Protein AF-A0A6J6RSV5-F1 (afdb_monomer)

Solvent-accessible surface area (backbone atoms only — not comparable to full-atom values): 4514 Å² total; per-residue (Å²): 102,61,68,55,23,74,78,31,91,92,37,81,51,74,37,73,92,78,70,44,68,80,88,51,73,50,76,53,97,93,45,73,46,70,59,52,71,67,62,48,46,55,53,51,52,50,52,52,56,50,36,74,78,33,78,88,51,86,80,77,79,78,80,79,74,82,82,128

Structure (mmCIF, N/CA/C/O backbone):
data_AF-A0A6J6RSV5-F1
#
_entry.id   AF-A0A6J6RSV5-F1
#
loop_
_atom_site.group_PDB
_atom_site.id
_atom_site.type_symbol
_atom_site.label_atom_id
_atom_site.label_alt_id
_atom_site.label_comp_id
_atom_site.label_asym_id
_atom_site.label_entity_id
_atom_site.label_seq_id
_atom_site.pdbx_PDB_ins_code
_atom_site.Cartn_x
_atom_site.Cartn_y
_atom_site.Cartn_z
_atom_site.occupancy
_atom_site.B_iso_or_equiv
_atom_site.auth_seq_id
_atom_site.auth_comp_id
_atom_site.auth_asym_id
_atom_site.auth_atom_id
_atom_site.pdbx_PDB_model_num
ATOM 1 N N . MET A 1 1 ? 1.635 4.070 0.248 1.00 81.50 1 MET A N 1
ATOM 2 C CA . MET A 1 1 ? 2.679 3.028 0.361 1.00 81.50 1 MET A CA 1
ATOM 3 C C . MET A 1 1 ? 3.542 2.956 -0.886 1.00 81.50 1 MET A C 1
ATOM 5 O O . MET A 1 1 ? 4.733 3.112 -0.713 1.00 81.50 1 MET A O 1
ATOM 9 N N . TYR A 1 2 ? 2.997 2.777 -2.101 1.00 90.44 2 TYR A N 1
ATOM 10 C CA . TYR A 1 2 ? 3.830 2.684 -3.316 1.00 90.44 2 TYR A CA 1
ATOM 11 C C . TYR A 1 2 ? 4.770 3.889 -3.494 1.00 90.44 2 TYR A C 1
ATOM 13 O O . TYR A 1 2 ? 5.971 3.698 -3.543 1.00 90.44 2 TYR A O 1
ATOM 21 N N . ASP A 1 3 ? 4.235 5.112 -3.481 1.00 91.81 3 ASP A N 1
ATOM 22 C CA . ASP A 1 3 ? 5.044 6.330 -3.695 1.00 91.81 3 ASP A CA 1
ATOM 23 C C . ASP A 1 3 ? 6.098 6.520 -2.610 1.00 91.81 3 ASP A C 1
ATOM 25 O O . ASP A 1 3 ? 7.249 6.806 -2.895 1.00 91.81 3 ASP A O 1
ATOM 29 N N . ALA A 1 4 ? 5.717 6.253 -1.360 1.00 93.56 4 ALA A N 1
ATOM 30 C CA . ALA A 1 4 ? 6.656 6.279 -0.249 1.00 93.56 4 ALA A CA 1
ATOM 31 C C . ALA A 1 4 ? 7.808 5.280 -0.450 1.00 93.56 4 ALA A C 1
ATOM 33 O O . ALA A 1 4 ? 8.943 5.610 -0.155 1.00 93.56 4 ALA A O 1
ATOM 34 N N . ALA A 1 5 ? 7.529 4.081 -0.966 1.00 94.44 5 ALA A N 1
ATOM 35 C CA . ALA A 1 5 ? 8.560 3.088 -1.257 1.00 94.44 5 ALA A CA 1
ATOM 36 C C . ALA A 1 5 ? 9.429 3.431 -2.478 1.00 94.44 5 ALA A C 1
ATOM 38 O O . ALA A 1 5 ? 10.554 2.953 -2.574 1.00 94.44 5 ALA A O 1
ATOM 39 N N . ASP A 1 6 ? 8.898 4.214 -3.417 1.00 91.25 6 ASP A N 1
ATOM 40 C CA . ASP A 1 6 ? 9.629 4.687 -4.598 1.00 91.25 6 ASP A CA 1
ATOM 41 C C . ASP A 1 6 ? 10.661 5.760 -4.207 1.00 91.25 6 ASP A C 1
ATOM 43 O O . ASP A 1 6 ? 11.799 5.739 -4.673 1.00 91.25 6 ASP A O 1
ATOM 47 N N . ASP A 1 7 ? 10.284 6.645 -3.279 1.00 93.31 7 ASP A N 1
ATOM 48 C CA . ASP A 1 7 ? 11.107 7.779 -2.846 1.00 93.31 7 ASP A CA 1
ATOM 49 C C . ASP A 1 7 ? 12.008 7.482 -1.626 1.00 93.31 7 ASP A C 1
ATOM 51 O O . ASP A 1 7 ? 13.015 8.163 -1.418 1.00 93.31 7 ASP A O 1
ATOM 55 N N . ASP A 1 8 ? 11.669 6.486 -0.798 1.00 96.31 8 ASP A N 1
ATOM 56 C CA . ASP A 1 8 ? 12.388 6.144 0.436 1.00 96.31 8 ASP A CA 1
ATOM 57 C C . ASP A 1 8 ? 12.782 4.660 0.492 1.00 96.31 8 ASP A C 1
ATOM 59 O O . ASP A 1 8 ? 11.962 3.771 0.715 1.00 96.31 8 ASP A O 1
ATOM 63 N N . SER A 1 9 ? 14.089 4.402 0.401 1.00 95.69 9 SER A N 1
ATOM 64 C CA . SER A 1 9 ? 14.673 3.055 0.477 1.00 95.69 9 SER A CA 1
ATOM 65 C C . SER A 1 9 ? 14.389 2.290 1.779 1.00 95.69 9 SER A C 1
ATOM 67 O O . SER A 1 9 ? 14.513 1.064 1.799 1.00 95.69 9 SER A O 1
ATOM 69 N N . ALA A 1 10 ? 14.029 2.978 2.871 1.00 96.88 10 ALA A N 1
ATOM 70 C CA . ALA A 1 10 ? 13.647 2.330 4.125 1.00 96.88 10 ALA A CA 1
ATOM 71 C C . ALA A 1 10 ? 12.193 1.817 4.110 1.00 96.88 10 ALA A C 1
ATOM 73 O O . ALA A 1 10 ? 11.801 1.042 4.988 1.00 96.88 10 ALA A O 1
ATOM 74 N N . THR A 1 11 ? 11.406 2.201 3.102 1.00 95.75 11 THR A N 1
ATOM 75 C CA . THR A 1 11 ? 10.014 1.797 2.924 1.00 95.75 11 THR A CA 1
ATOM 76 C C . THR A 1 11 ? 9.907 0.729 1.832 1.00 95.75 11 THR A C 1
ATOM 78 O O . THR A 1 11 ? 10.159 0.966 0.658 1.00 95.75 11 THR A O 1
ATOM 81 N N . GLY A 1 12 ? 9.496 -0.484 2.207 1.00 94.19 12 GLY A N 1
ATOM 82 C CA . GLY A 1 12 ? 9.306 -1.579 1.252 1.00 94.19 12 GLY A CA 1
ATOM 83 C C . GLY A 1 12 ? 8.037 -1.421 0.407 1.00 94.19 12 GLY A C 1
ATOM 84 O O . GLY A 1 12 ? 6.936 -1.275 0.945 1.00 94.19 12 GLY A O 1
ATOM 85 N N . GLY A 1 13 ? 8.181 -1.502 -0.917 1.00 94.94 13 GLY A N 1
ATOM 86 C CA . GLY A 1 13 ? 7.060 -1.594 -1.855 1.00 94.94 13 GLY A CA 1
ATOM 87 C C . GLY A 1 13 ? 6.472 -3.012 -1.940 1.00 94.94 13 GLY A C 1
ATOM 88 O O . GLY A 1 13 ? 7.000 -3.943 -1.330 1.00 94.94 13 GLY A O 1
ATOM 89 N N . PRO A 1 14 ? 5.379 -3.212 -2.700 1.00 96.38 14 PRO A N 1
ATOM 90 C CA . PRO A 1 14 ? 4.858 -4.550 -2.977 1.00 96.38 14 PRO A CA 1
ATOM 91 C C . PRO A 1 14 ? 5.884 -5.423 -3.724 1.00 96.38 14 PRO A C 1
ATOM 93 O O . PRO A 1 14 ? 6.329 -5.060 -4.812 1.00 96.38 14 PRO A O 1
ATOM 96 N N . ASP A 1 15 ? 6.213 -6.599 -3.187 1.00 95.88 15 ASP A N 1
ATOM 97 C CA . ASP A 1 15 ? 7.070 -7.598 -3.841 1.00 95.88 15 ASP A CA 1
ATOM 98 C C . ASP A 1 15 ? 6.183 -8.684 -4.464 1.00 95.88 15 ASP A C 1
ATOM 100 O O . ASP A 1 15 ? 5.792 -9.662 -3.822 1.00 95.88 15 ASP A O 1
ATOM 104 N N . VAL A 1 16 ? 5.831 -8.493 -5.738 1.00 93.56 16 VAL A N 1
ATOM 105 C CA . VAL A 1 16 ? 4.940 -9.401 -6.480 1.00 93.56 16 VAL A CA 1
ATOM 106 C C . VAL A 1 16 ? 5.594 -10.766 -6.715 1.00 93.56 16 VAL A C 1
ATOM 108 O O . VAL A 1 16 ? 4.903 -11.783 -6.692 1.00 93.56 16 VAL A O 1
ATOM 111 N N . ALA A 1 17 ? 6.919 -10.809 -6.892 1.00 94.81 17 ALA A N 1
ATOM 112 C CA . ALA A 1 17 ? 7.649 -12.049 -7.149 1.00 94.81 17 ALA A CA 1
ATOM 113 C C . ALA A 1 17 ? 7.618 -12.985 -5.934 1.00 94.81 17 ALA A C 1
ATOM 115 O O . ALA A 1 17 ? 7.482 -14.199 -6.087 1.00 94.81 17 ALA A O 1
ATOM 116 N N . ARG A 1 18 ? 7.705 -12.421 -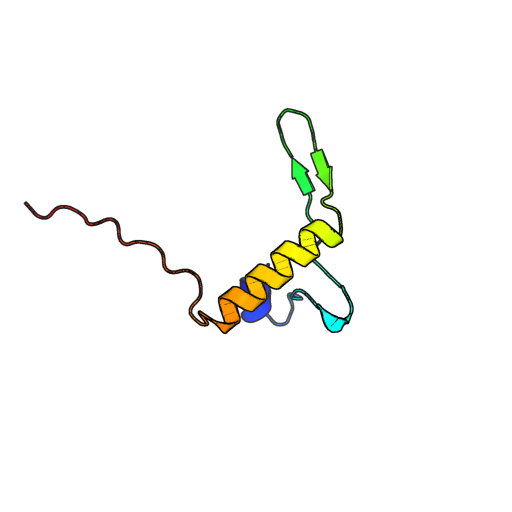4.725 1.00 97.19 18 ARG A N 1
ATOM 117 C CA . ARG A 1 18 ? 7.620 -13.170 -3.462 1.00 97.19 18 ARG A CA 1
ATOM 118 C C . ARG A 1 18 ? 6.228 -13.167 -2.832 1.00 97.19 18 ARG A C 1
ATOM 120 O O . ARG A 1 18 ? 6.049 -13.792 -1.791 1.00 97.19 18 ARG A O 1
ATOM 127 N N . ARG A 1 19 ? 5.253 -12.490 -3.450 1.00 96.19 19 ARG A N 1
ATOM 128 C CA . ARG A 1 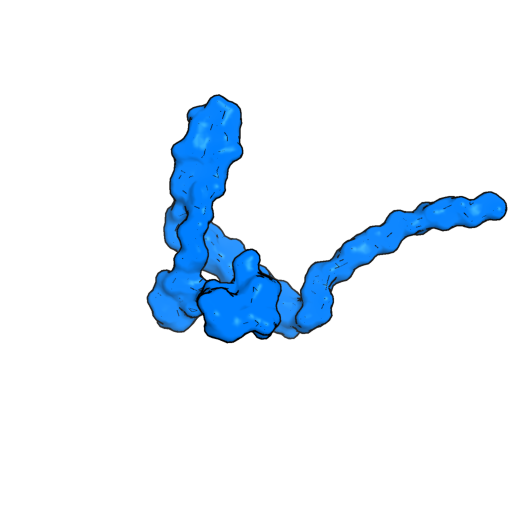19 ? 3.903 -12.252 -2.910 1.00 96.19 19 ARG A CA 1
ATOM 129 C C . ARG A 1 19 ? 3.906 -11.621 -1.508 1.00 96.19 19 ARG A C 1
ATOM 131 O O . ARG A 1 19 ? 3.173 -12.060 -0.623 1.00 96.19 19 ARG A O 1
ATOM 138 N N . ILE A 1 20 ? 4.720 -10.592 -1.299 1.00 97.19 20 ILE A N 1
ATOM 139 C CA . ILE A 1 20 ? 4.750 -9.837 -0.040 1.00 97.19 20 ILE A CA 1
ATOM 140 C C . ILE A 1 20 ? 4.084 -8.480 -0.276 1.00 97.19 20 ILE A C 1
ATOM 142 O O . ILE A 1 20 ? 4.516 -7.700 -1.124 1.00 97.19 20 ILE A O 1
ATOM 146 N N . PHE A 1 21 ? 3.021 -8.203 0.478 1.00 97.00 21 PHE A N 1
ATOM 147 C CA . PHE A 1 21 ? 2.152 -7.038 0.298 1.00 97.00 21 PHE A CA 1
ATOM 148 C C . PHE A 1 21 ? 1.955 -6.281 1.622 1.00 97.00 21 PHE A C 1
ATOM 150 O O . PHE A 1 21 ? 2.094 -6.877 2.695 1.00 97.00 21 PHE A O 1
ATOM 157 N N . PRO A 1 22 ? 1.609 -4.980 1.588 1.00 96.94 22 PRO A N 1
ATOM 158 C CA . PRO A 1 22 ? 1.255 -4.250 2.801 1.00 96.94 22 PRO A CA 1
ATOM 159 C C . PRO A 1 22 ? 0.011 -4.853 3.466 1.00 96.94 22 PRO A C 1
ATOM 161 O O . PRO A 1 22 ? -0.930 -5.273 2.800 1.00 96.94 22 PRO A O 1
ATOM 164 N N . THR A 1 23 ? -0.041 -4.850 4.797 1.00 97.06 23 THR A N 1
ATOM 165 C CA . THR A 1 23 ? -1.267 -5.231 5.513 1.00 97.06 23 THR A CA 1
ATOM 166 C C . THR A 1 23 ? -2.238 -4.056 5.553 1.00 97.06 23 THR A C 1
ATOM 168 O O . THR A 1 23 ? -1.873 -2.963 5.981 1.00 97.06 23 THR A O 1
ATOM 171 N N . VAL A 1 24 ? -3.489 -4.292 5.154 1.00 97.88 24 VAL A N 1
ATOM 172 C CA . VAL A 1 24 ? -4.535 -3.262 5.094 1.00 97.88 24 VAL A CA 1
ATOM 173 C C . VAL A 1 24 ? -5.733 -3.683 5.938 1.00 97.88 24 VAL A C 1
ATOM 175 O O . VAL A 1 24 ? -6.200 -4.817 5.844 1.00 97.88 24 VAL A O 1
ATOM 178 N N . HIS A 1 25 ? -6.241 -2.757 6.749 1.00 98.19 25 HIS A N 1
ATOM 179 C CA . HIS A 1 25 ? -7.512 -2.897 7.453 1.00 98.19 25 HIS A CA 1
ATOM 180 C C . HIS A 1 25 ? -8.476 -1.816 6.975 1.00 98.19 25 HIS A C 1
ATOM 182 O O . HIS A 1 25 ? -8.082 -0.664 6.802 1.00 98.19 25 HIS A O 1
ATOM 188 N N . VAL A 1 26 ? -9.736 -2.193 6.782 1.00 98.12 26 VAL A N 1
ATOM 189 C CA . VAL A 1 26 ? -10.831 -1.276 6.466 1.00 98.12 26 VAL A CA 1
ATOM 190 C C . VAL A 1 26 ? -11.739 -1.210 7.680 1.00 98.12 26 VAL A C 1
ATOM 192 O O . VAL A 1 26 ? -12.170 -2.247 8.183 1.00 98.12 26 VAL A O 1
ATOM 195 N N . ILE A 1 27 ? -12.005 0.005 8.150 1.00 98.19 27 ILE A N 1
ATOM 196 C CA . ILE A 1 27 ? -12.867 0.275 9.299 1.00 98.19 27 ILE A CA 1
ATOM 197 C C . ILE A 1 27 ? -14.067 1.075 8.802 1.00 98.19 27 ILE A C 1
ATOM 199 O O . ILE A 1 27 ? -13.911 2.102 8.146 1.00 98.19 27 ILE A O 1
ATOM 203 N N . THR A 1 28 ? -15.255 0.569 9.106 1.00 97.88 28 THR A N 1
ATOM 204 C CA . THR A 1 28 ? -16.563 1.118 8.725 1.00 97.88 28 THR A CA 1
ATOM 205 C C . THR A 1 28 ? -17.450 1.251 9.963 1.00 97.88 28 THR A C 1
ATOM 207 O O . THR A 1 28 ? -17.037 0.866 11.060 1.00 97.88 28 THR A O 1
ATOM 210 N N . ALA A 1 29 ? -18.668 1.779 9.809 1.00 98.12 29 ALA A N 1
ATOM 211 C CA . ALA A 1 29 ? -19.633 1.845 10.910 1.00 98.12 29 ALA A CA 1
ATOM 212 C C . ALA A 1 29 ? -20.031 0.443 11.413 1.00 98.12 29 ALA A C 1
ATOM 214 O O . ALA A 1 29 ? -20.351 0.264 12.584 1.00 98.12 29 ALA A O 1
ATOM 215 N N . GLU A 1 30 ? -19.946 -0.557 10.538 1.00 97.38 30 GLU A N 1
ATOM 216 C CA . GLU A 1 30 ? -20.241 -1.964 10.798 1.00 97.38 30 GLU A CA 1
ATOM 217 C C . GLU A 1 30 ? -19.078 -2.696 11.492 1.00 97.38 30 GLU A C 1
ATOM 219 O O . GLU A 1 30 ? -19.217 -3.850 11.896 1.00 97.38 30 GLU A O 1
ATOM 224 N N . GLY A 1 31 ? -17.927 -2.032 11.649 1.00 98.00 31 GLY A N 1
ATOM 225 C CA . GLY A 1 31 ? -16.726 -2.574 12.276 1.00 98.00 31 GLY A CA 1
ATOM 226 C C . GLY A 1 31 ? -15.514 -2.621 11.346 1.00 98.00 31 GLY A C 1
ATOM 227 O O . GLY A 1 31 ? -15.498 -2.037 10.258 1.00 98.00 31 GLY A O 1
ATOM 228 N N . GLY A 1 32 ? -14.458 -3.293 11.815 1.00 98.00 32 GLY A N 1
ATOM 229 C CA . GLY A 1 32 ? -13.172 -3.401 11.126 1.00 98.00 32 GLY A CA 1
ATOM 230 C C . GLY A 1 32 ? -12.885 -4.804 10.598 1.00 98.00 32 GLY A C 1
ATOM 231 O O . GLY A 1 32 ? -13.114 -5.790 11.296 1.00 98.00 32 GLY A O 1
ATOM 232 N N . ARG A 1 33 ? -12.318 -4.895 9.390 1.00 97.81 33 ARG A N 1
ATOM 233 C CA . ARG A 1 33 ? -11.785 -6.145 8.826 1.00 97.81 33 ARG A CA 1
ATOM 234 C C . ARG A 1 33 ? -10.414 -5.942 8.193 1.00 97.81 33 ARG A C 1
ATOM 236 O O . ARG A 1 33 ? -10.143 -4.893 7.611 1.00 97.81 33 ARG A O 1
ATOM 243 N N . ARG A 1 34 ? -9.569 -6.972 8.247 1.00 98.19 34 ARG A N 1
ATOM 244 C CA . ARG A 1 34 ? -8.352 -7.056 7.427 1.00 98.19 34 ARG A CA 1
ATOM 245 C C . ARG A 1 34 ? -8.746 -7.416 5.992 1.00 98.19 34 ARG A C 1
ATOM 247 O O . ARG A 1 34 ? -9.611 -8.271 5.797 1.00 98.19 34 ARG A O 1
ATOM 254 N N . LEU A 1 35 ? -8.132 -6.774 5.002 1.00 98.31 35 LEU A N 1
ATOM 255 C CA . LEU A 1 35 ? -8.217 -7.241 3.617 1.00 98.31 35 LEU A CA 1
ATOM 256 C C . LEU A 1 35 ? -7.394 -8.522 3.464 1.00 98.31 35 LEU A C 1
ATOM 258 O O . LEU A 1 35 ? -6.319 -8.650 4.053 1.00 98.31 35 LEU A O 1
ATOM 262 N N . SER A 1 36 ? -7.898 -9.474 2.688 1.00 98.06 36 SER A N 1
ATOM 263 C CA . SER A 1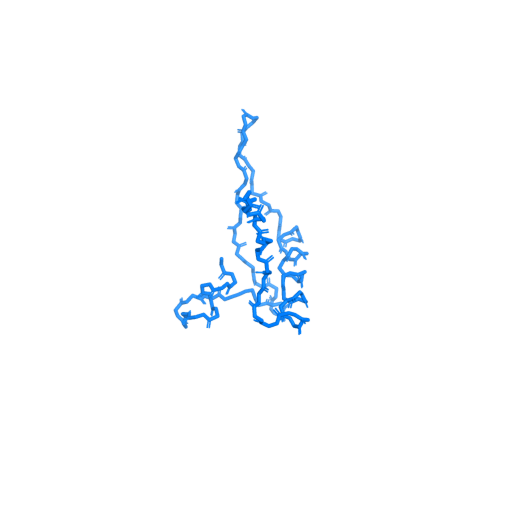 36 ? -7.133 -10.667 2.329 1.00 98.06 36 SER A CA 1
ATOM 264 C C . SER A 1 36 ? -5.902 -10.298 1.499 1.00 98.06 36 SER A C 1
ATOM 266 O O . SER A 1 36 ? -5.881 -9.280 0.802 1.00 98.06 36 SER A O 1
ATOM 268 N N . ASP A 1 37 ? -4.876 -11.144 1.548 1.00 97.44 37 ASP A N 1
ATOM 269 C CA . ASP A 1 37 ? -3.653 -10.914 0.778 1.00 97.44 37 ASP A CA 1
ATOM 270 C C . ASP A 1 37 ? -3.945 -10.874 -0.733 1.00 97.44 37 ASP A C 1
ATOM 272 O O . ASP A 1 37 ? -3.318 -10.099 -1.446 1.00 97.44 37 ASP A O 1
ATOM 276 N N . ASP A 1 38 ? -4.937 -11.634 -1.214 1.00 97.81 38 ASP A N 1
ATOM 277 C CA . ASP A 1 38 ? -5.338 -11.643 -2.626 1.00 97.81 38 ASP A CA 1
ATOM 278 C C . ASP A 1 38 ? -6.060 -10.342 -3.041 1.00 97.81 38 ASP A C 1
ATOM 280 O O . ASP A 1 38 ? -5.791 -9.815 -4.122 1.00 97.81 38 ASP A O 1
ATOM 284 N N . GLU A 1 39 ? -6.915 -9.765 -2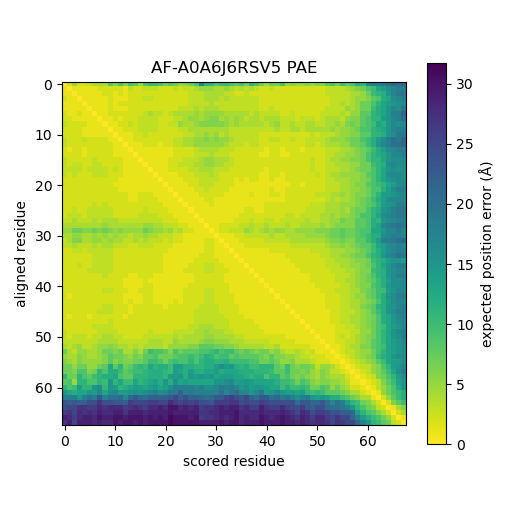.178 1.00 98.25 39 GLU A N 1
ATOM 285 C CA . GLU A 1 39 ? -7.505 -8.431 -2.404 1.00 98.25 39 GLU A CA 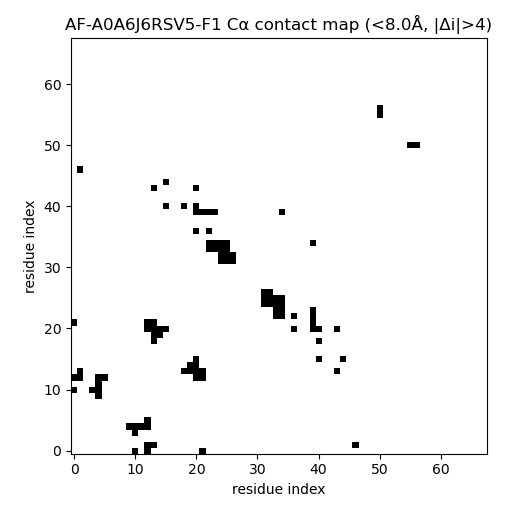1
ATOM 286 C C . GLU A 1 39 ? -6.402 -7.365 -2.529 1.00 98.25 39 GLU A C 1
ATOM 288 O O . GLU A 1 39 ? -6.419 -6.543 -3.449 1.00 98.25 39 GLU A O 1
ATOM 293 N N . VAL A 1 40 ? -5.415 -7.384 -1.625 1.00 98.12 40 VAL A N 1
ATOM 294 C CA . VAL A 1 40 ? -4.311 -6.413 -1.645 1.00 98.12 40 VAL A CA 1
ATOM 295 C C . VAL A 1 40 ? -3.374 -6.654 -2.830 1.00 98.12 40 VAL A C 1
ATOM 297 O O . VAL A 1 40 ? -2.899 -5.687 -3.434 1.00 98.12 40 VAL A O 1
ATOM 300 N N . ALA A 1 41 ? -3.125 -7.912 -3.197 1.00 97.69 41 A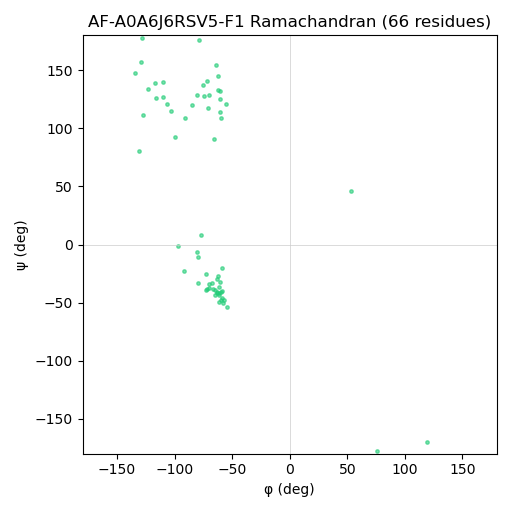LA A N 1
ATOM 301 C CA . ALA A 1 41 ? -2.316 -8.275 -4.354 1.00 97.69 41 ALA A CA 1
ATOM 302 C C . ALA A 1 41 ? -2.916 -7.712 -5.645 1.00 97.69 41 ALA A C 1
ATOM 304 O O . ALA A 1 41 ? -2.209 -7.051 -6.403 1.00 97.69 41 ALA A O 1
ATOM 305 N N . ALA A 1 42 ? -4.224 -7.896 -5.856 1.00 97.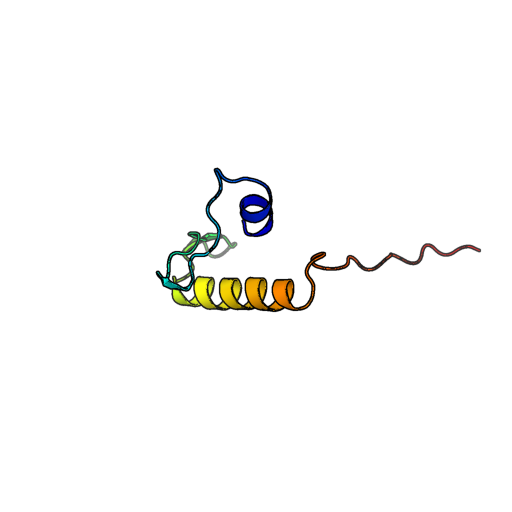81 42 ALA A N 1
ATOM 306 C CA . ALA A 1 42 ? -4.919 -7.396 -7.040 1.00 97.81 42 ALA A CA 1
ATOM 307 C C . ALA A 1 42 ? -4.770 -5.873 -7.191 1.00 97.81 42 ALA A C 1
ATOM 309 O O . ALA A 1 42 ? -4.381 -5.383 -8.255 1.00 97.81 42 ALA A O 1
ATOM 310 N N . VAL A 1 43 ? -4.995 -5.125 -6.106 1.00 96.69 43 VAL A N 1
ATOM 311 C CA . VAL A 1 43 ? -4.830 -3.663 -6.099 1.00 96.69 43 VAL A CA 1
ATOM 312 C C . VAL A 1 43 ? -3.367 -3.268 -6.318 1.00 96.69 43 VAL A C 1
ATOM 314 O O . VAL A 1 43 ? -3.083 -2.374 -7.111 1.00 96.69 43 VAL A O 1
ATOM 317 N N . SER A 1 44 ? -2.421 -3.948 -5.665 1.00 96.62 44 SER A N 1
ATOM 318 C CA . SER A 1 44 ? -0.987 -3.660 -5.807 1.00 96.62 44 SER A CA 1
ATOM 319 C C . SER A 1 44 ? -0.505 -3.867 -7.245 1.00 96.62 44 SER A C 1
ATOM 321 O O . SER A 1 44 ? 0.191 -3.011 -7.789 1.00 96.62 44 SER A O 1
ATOM 323 N N . THR A 1 45 ? -0.922 -4.957 -7.896 1.00 95.88 45 THR A N 1
ATOM 324 C CA . THR A 1 45 ? -0.623 -5.220 -9.310 1.00 95.88 45 THR A CA 1
ATOM 325 C C . THR A 1 45 ? -1.213 -4.143 -10.217 1.00 95.88 45 THR A C 1
ATOM 327 O O . THR A 1 45 ? -0.528 -3.677 -11.126 1.00 95.88 45 THR A O 1
ATOM 330 N N . GLN A 1 46 ? -2.446 -3.697 -9.959 1.00 95.12 46 GLN A N 1
ATOM 331 C CA . GLN A 1 46 ? -3.061 -2.613 -10.727 1.00 95.12 46 GLN A CA 1
ATOM 332 C C . GLN A 1 46 ? -2.297 -1.289 -10.573 1.00 95.12 46 GLN A C 1
ATOM 334 O O . GLN A 1 46 ? -2.090 -0.584 -11.564 1.00 95.12 46 GLN A O 1
ATOM 339 N N . VAL A 1 47 ? -1.851 -0.952 -9.357 1.00 93.56 47 VAL A N 1
ATOM 340 C CA . VAL A 1 47 ? -1.038 0.249 -9.101 1.00 93.56 47 VAL A CA 1
ATOM 341 C C . VAL A 1 47 ? 0.275 0.186 -9.878 1.00 93.56 47 VAL A C 1
ATOM 343 O O . VAL A 1 47 ? 0.585 1.128 -10.606 1.00 93.56 47 VAL A O 1
ATOM 346 N N . ILE A 1 48 ? 1.002 -0.934 -9.793 1.00 93.19 48 ILE A N 1
ATOM 347 C CA . ILE A 1 48 ? 2.261 -1.139 -10.527 1.00 93.19 48 ILE A CA 1
ATOM 348 C C . ILE A 1 48 ? 2.031 -0.993 -12.035 1.00 93.19 48 ILE A C 1
ATOM 350 O O . ILE A 1 48 ? 2.713 -0.206 -12.687 1.00 93.19 48 ILE A O 1
ATOM 354 N N . ALA A 1 49 ? 1.032 -1.687 -12.589 1.00 93.94 49 ALA A N 1
ATOM 355 C CA . ALA A 1 49 ? 0.723 -1.623 -14.017 1.00 93.94 49 ALA A CA 1
ATOM 356 C C . ALA A 1 49 ? 0.378 -0.194 -14.473 1.00 93.94 49 ALA A C 1
ATOM 358 O O . ALA A 1 49 ? 0.847 0.262 -15.515 1.00 93.94 49 ALA A O 1
ATOM 359 N N . THR A 1 50 ? -0.388 0.545 -13.666 1.00 92.50 50 THR A N 1
ATOM 360 C CA . THR A 1 50 ? -0.730 1.945 -13.956 1.00 92.50 50 THR A CA 1
ATOM 361 C C . THR A 1 50 ? 0.511 2.834 -13.946 1.00 92.50 50 THR A C 1
ATOM 363 O O . THR A 1 50 ? 0.641 3.695 -14.810 1.00 92.50 50 THR A O 1
ATOM 366 N N . ARG A 1 51 ? 1.455 2.616 -13.021 1.00 91.06 51 ARG A N 1
ATOM 367 C CA . ARG A 1 51 ? 2.715 3.375 -12.966 1.00 91.06 51 ARG A CA 1
ATOM 368 C C . ARG A 1 51 ? 3.657 3.060 -14.112 1.00 91.06 51 ARG A C 1
ATOM 370 O O . ARG A 1 51 ? 4.309 3.967 -14.612 1.00 91.06 51 ARG A O 1
ATOM 377 N N . MET A 1 52 ? 3.667 1.821 -14.593 1.00 90.12 52 MET A N 1
ATOM 378 C CA . MET A 1 52 ? 4.396 1.479 -15.815 1.00 90.12 52 MET A CA 1
ATOM 379 C C . MET A 1 52 ? 3.861 2.244 -17.035 1.00 90.12 52 MET A C 1
ATOM 381 O O . MET A 1 52 ? 4.644 2.652 -17.887 1.00 90.12 52 MET A O 1
ATOM 385 N N . ALA A 1 53 ? 2.544 2.463 -17.117 1.00 92.12 53 ALA A N 1
ATOM 386 C CA . ALA A 1 53 ? 1.928 3.248 -18.189 1.00 92.12 53 ALA A CA 1
ATOM 387 C C . ALA A 1 53 ? 2.053 4.771 -17.979 1.00 92.12 53 ALA A C 1
ATOM 389 O O . ALA A 1 53 ? 2.180 5.528 -18.941 1.00 92.12 53 ALA A O 1
ATOM 390 N N . HIS A 1 54 ? 2.026 5.221 -16.723 1.00 88.62 54 HIS A N 1
ATOM 391 C CA . HIS A 1 54 ? 2.060 6.625 -16.317 1.00 88.62 54 HIS A CA 1
ATOM 392 C C . HIS A 1 54 ? 3.117 6.835 -15.221 1.00 88.62 54 HIS A C 1
ATOM 394 O O . HIS A 1 54 ? 2.773 6.916 -14.036 1.00 88.62 54 HIS A O 1
ATOM 400 N N . PRO A 1 55 ? 4.404 6.943 -15.595 1.00 84.25 55 PRO A N 1
ATOM 401 C CA . PRO A 1 55 ? 5.504 7.003 -14.631 1.00 84.25 55 PRO A CA 1
ATOM 402 C C . PRO A 1 55 ? 5.444 8.243 -13.733 1.00 84.25 55 PRO A C 1
ATOM 404 O O . PRO A 1 55 ? 5.793 8.167 -12.563 1.00 84.25 55 PRO A O 1
ATOM 407 N N . ASN A 1 56 ? 4.891 9.354 -14.228 1.00 85.00 56 ASN A N 1
ATOM 408 C CA . ASN A 1 56 ? 4.692 10.581 -13.445 1.00 85.00 56 ASN A CA 1
ATOM 409 C C . ASN A 1 56 ? 3.485 10.514 -12.483 1.00 85.00 56 ASN A C 1
ATOM 411 O O . ASN A 1 56 ? 3.090 11.532 -11.920 1.00 85.00 56 ASN A O 1
ATOM 415 N N . GLY A 1 57 ? 2.864 9.342 -12.322 1.00 76.31 57 GLY A N 1
ATOM 416 C CA . GLY A 1 57 ? 1.736 9.128 -11.423 1.00 76.31 57 GLY A CA 1
ATOM 417 C C . GLY A 1 57 ? 0.391 9.684 -11.921 1.00 76.31 57 GLY A C 1
ATOM 418 O O . GLY A 1 57 ? 0.279 10.193 -13.043 1.00 76.31 57 GLY A O 1
ATOM 419 N N . PRO A 1 58 ? -0.668 9.549 -11.098 1.00 77.81 58 PRO A N 1
ATOM 420 C CA . PRO A 1 58 ? -2.008 10.029 -11.422 1.00 77.81 58 PRO A CA 1
ATOM 421 C C . PRO A 1 58 ? -2.018 11.545 -11.641 1.00 77.81 58 PRO A C 1
ATOM 423 O O . PRO A 1 58 ? -1.509 12.300 -10.817 1.00 77.81 58 PRO A O 1
ATOM 426 N N . GLN A 1 59 ? -2.635 11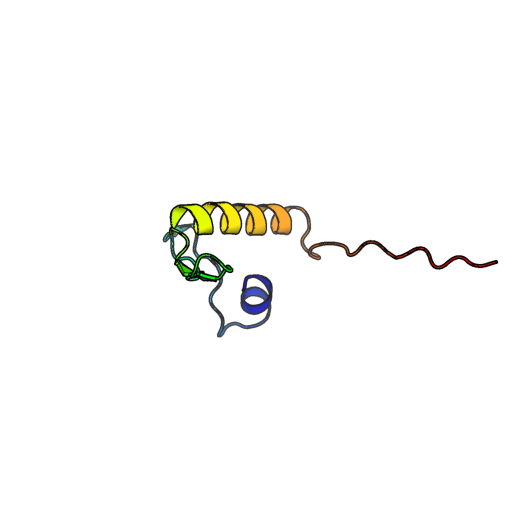.999 -12.732 1.00 80.44 59 GLN A N 1
ATOM 427 C CA . GLN A 1 59 ? -2.809 13.426 -13.002 1.00 80.44 59 GLN A CA 1
ATOM 428 C C . GLN A 1 59 ? -4.069 13.926 -12.294 1.00 80.44 59 GLN A C 1
ATOM 430 O O . GLN A 1 59 ? -5.170 13.438 -12.555 1.00 80.44 59 GLN A O 1
ATOM 435 N N . ALA A 1 60 ? -3.917 14.902 -11.399 1.00 79.50 60 ALA A N 1
ATOM 436 C CA . ALA A 1 60 ? -5.063 15.582 -10.812 1.00 79.50 60 ALA A CA 1
ATOM 437 C C . ALA A 1 60 ? -5.731 16.467 -11.883 1.00 79.50 60 ALA A C 1
ATOM 439 O O . ALA A 1 60 ? -5.033 17.252 -12.533 1.00 79.50 60 ALA A O 1
ATOM 440 N N . PRO A 1 61 ? -7.056 16.371 -12.092 1.00 79.19 61 PRO A N 1
ATOM 441 C CA . PRO A 1 61 ? -7.740 17.271 -13.007 1.00 79.19 61 PRO A CA 1
ATOM 442 C C . PRO A 1 61 ? -7.620 18.710 -12.500 1.00 79.19 61 PRO A C 1
ATOM 444 O O . PRO A 1 61 ? -7.848 18.992 -11.323 1.00 79.19 61 PRO A O 1
ATOM 447 N N . LEU A 1 62 ? -7.268 19.629 -13.399 1.00 81.25 62 LEU A N 1
ATOM 448 C CA . LEU A 1 62 ? -7.279 21.052 -13.088 1.00 81.25 62 LEU A CA 1
ATOM 449 C C . LEU A 1 62 ? -8.738 21.500 -12.979 1.00 81.25 62 LEU A C 1
ATOM 451 O O . LEU A 1 62 ? -9.480 21.437 -13.960 1.00 81.25 62 LEU A O 1
ATOM 455 N N . SER A 1 63 ? -9.155 21.967 -11.802 1.00 79.81 63 SER A N 1
ATOM 456 C CA . SER A 1 63 ? -10.405 22.712 -11.671 1.00 79.81 63 SER A CA 1
ATOM 457 C C . SER A 1 63 ? -10.285 23.942 -12.567 1.00 79.81 63 SER A C 1
ATOM 459 O O . SER A 1 63 ? -9.495 24.839 -12.270 1.00 79.81 63 SER A O 1
ATOM 461 N N . SER A 1 64 ? -11.011 23.986 -13.684 1.00 71.69 64 SER A N 1
ATOM 462 C CA . SER A 1 64 ? -11.048 25.167 -14.543 1.00 71.69 64 SER A CA 1
ATOM 463 C C . SER A 1 64 ? -11.717 26.302 -13.766 1.00 71.69 64 SER A C 1
ATOM 465 O O . SER A 1 64 ? -12.942 26.422 -13.751 1.00 71.69 64 SER A O 1
ATOM 467 N N . GLY A 1 65 ? -10.914 27.097 -13.060 1.00 61.47 65 GLY A N 1
ATOM 468 C CA . GLY A 1 65 ? -11.354 28.342 -12.456 1.00 61.47 65 GLY A CA 1
ATOM 469 C C . GLY A 1 65 ? -11.832 29.258 -13.571 1.00 61.47 65 GLY A C 1
ATOM 470 O O . GLY A 1 65 ? -11.047 29.627 -14.444 1.00 61.47 65 GLY A O 1
ATOM 471 N N . GLY A 1 66 ? -13.130 29.556 -13.575 1.00 61.38 66 GLY A N 1
ATOM 472 C CA . GLY A 1 66 ? -13.728 30.487 -14.518 1.00 61.38 66 GLY A CA 1
ATOM 473 C C . GLY A 1 66 ? -13.008 31.828 -14.447 1.00 61.38 66 GLY A C 1
ATOM 474 O O . GLY A 1 66 ? -12.961 32.458 -13.392 1.00 61.38 66 GLY A O 1
ATOM 475 N N . VAL A 1 67 ? -12.451 32.246 -15.578 1.00 53.34 67 VAL A N 1
ATOM 476 C CA . VAL A 1 67 ? -12.134 33.647 -15.822 1.00 53.34 67 VAL A CA 1
ATOM 477 C C . VAL A 1 67 ? -13.371 34.220 -16.500 1.00 53.34 67 VAL A C 1
ATOM 479 O O . VAL A 1 67 ? -13.708 33.817 -17.614 1.00 53.34 67 VAL A O 1
ATOM 482 N N . ALA A 1 68 ? -14.086 35.063 -15.759 1.00 51.16 68 ALA A N 1
ATOM 483 C CA . ALA A 1 68 ? -15.009 36.036 -16.328 1.00 51.16 68 ALA A CA 1
ATOM 484 C C . ALA A 1 68 ? -14.209 37.216 -16.892 1.00 51.16 68 ALA A C 1
ATOM 486 O O . ALA A 1 68 ? -13.157 37.539 -16.290 1.00 51.16 68 ALA A O 1
#

Mean predicted aligned error: 6.25 Å

Organism: NCBI:txid449393

Sequence (68 aa):
MYDAADDDSATGGPDVARRIFPTVHVITAEGGRRLSDDEVAAVSTQVIATRMAHPNGPQAPLSSGGVA

Secondary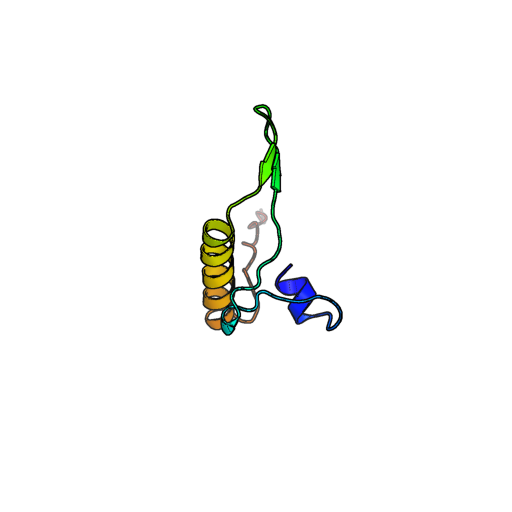 structure (DSSP, 8-state):
-HHHHHH-TTS---BTTTTB----EEEETTEEEEPPHHHHHHHHHHHHHHHHH-TT-PPPPP------

Nearest PDB structures (foldseek):
  3h6i-assembly1_V  TM=9.466E-01  e=2.444E-04  Mycobacterium tuberculosis
  1q5q-assembly1_H  TM=9.715E-01  e=8.919E-04  Rhodococcus erythropolis
  7pub-assembly1_IA  TM=2.311E-01  e=3.398E+00  Trypanosoma brucei brucei

pLDDT: mean 90.82, std 10.7, range [51.16, 98.31]

InterPro domains:
  IPR029055 Nucleophile aminohydrolases, N-terminal [G3DSA:3.60.20.10] (1-58)

Radius of gyration: 16.25 Å; Cα contacts (8 Å, |Δi|>4): 50; chains: 1; bounding box: 35×49×30 Å

Foldseek 3Di:
DQVCVVVDVVDDAQDLVVLDFDWDWDQDPVGIDTDDSVNRSVVSVVLVVVCVVVVVDDDDDDPPDDDD